Protein AF-A0A1D8EIS2-F1 (afdb_monomer)

pLDDT: mean 91.85, std 6.97, range [61.06, 97.69]

Secondary structure (DSSP, 8-state):
-PPPPHHHHHHTTSTTS---TT------PPP--HHHHH-

Foldseek 3Di:
DDDDDPVNVCVVCPPNDDDCPPPPDDDDDDDQDPVNVPD

Sequence (39 aa):
MGRVIRGQRKGAGSVFRAHVKHRKGAAKLRQVDFAERHG

Solvent-accessible surface area (backbone atoms only — not comparable to full-atom values): 2935 Å² total; per-residue (Å²): 139,83,79,88,52,75,72,65,51,46,76,73,61,50,95,65,51,83,89,56,90,87,59,92,70,84,90,74,80,80,80,85,50,68,67,80,72,72,106

Organism: NCBI:txid1517978

InterPro domains:
  IPR012340 Nucleic acid-binding, OB-fold [G3DSA:2.40.50.140] (1-39)
  IPR022666 Large ribosomal subunit protein uL2, RNA-binding domain [PF00181] (1-38)

Mean predicted aligned error: 6.02 Å

Radius of gyration: 19.78 Å; Cα contacts (8 Å, |Δi|>4): 8; chains: 1; bounding box: 36×9×55 Å

Structure (mmCIF, N/CA/C/O backbone):
data_AF-A0A1D8EIS2-F1
#
_entry.id   AF-A0A1D8EIS2-F1
#
loop_
_atom_site.group_PDB
_atom_site.id
_atom_site.type_symbol
_atom_site.label_atom_id
_atom_site.label_alt_id
_atom_site.label_comp_id
_atom_site.label_asym_id
_atom_site.label_entity_id
_atom_site.label_seq_id
_atom_site.pdbx_PDB_ins_code
_atom_site.Cartn_x
_atom_site.Cartn_y
_atom_site.Cartn_z
_atom_site.occupancy
_atom_site.B_iso_or_equiv
_atom_site.auth_seq_id
_atom_site.auth_comp_id
_atom_site.auth_asym_id
_atom_site.auth_atom_id
_atom_site.pdbx_PDB_model_num
ATOM 1 N N . MET A 1 1 ? -26.302 1.905 23.482 1.00 70.69 1 MET A N 1
ATOM 2 C CA . MET A 1 1 ? -25.151 2.215 22.601 1.00 70.69 1 MET A CA 1
ATOM 3 C C . MET A 1 1 ? -24.217 1.012 22.584 1.00 70.69 1 MET A C 1
ATOM 5 O O . MET A 1 1 ? -23.869 0.532 23.653 1.00 70.69 1 MET A O 1
ATOM 9 N N . GLY A 1 2 ? -23.899 0.467 21.407 1.00 89.81 2 GLY A N 1
ATOM 10 C CA . GLY A 1 2 ? -23.076 -0.744 21.266 1.00 89.81 2 GLY A CA 1
ATOM 11 C C . GLY A 1 2 ? -21.580 -0.448 21.128 1.00 89.81 2 GLY A C 1
ATOM 12 O O . GLY A 1 2 ? -21.184 0.682 20.848 1.00 89.81 2 GLY A O 1
ATOM 13 N N . ARG A 1 3 ? -20.736 -1.470 21.302 1.00 93.50 3 ARG A N 1
ATOM 14 C CA . ARG A 1 3 ? -19.285 -1.364 21.088 1.00 93.50 3 ARG A CA 1
ATOM 15 C C . ARG A 1 3 ? -18.944 -1.542 19.605 1.00 93.50 3 ARG A C 1
ATOM 17 O O . ARG A 1 3 ? -19.554 -2.361 18.924 1.00 93.50 3 ARG A O 1
ATOM 24 N N . VAL A 1 4 ? -17.929 -0.823 19.125 1.00 92.69 4 VAL A N 1
ATOM 25 C CA . VAL A 1 4 ? -17.399 -0.960 17.757 1.00 92.69 4 VAL A CA 1
ATOM 26 C C . VAL A 1 4 ? -16.931 -2.397 17.521 1.00 92.69 4 VAL A C 1
ATOM 28 O O . VAL A 1 4 ? -16.055 -2.907 18.231 1.00 92.69 4 VAL A O 1
ATOM 31 N N . ILE A 1 5 ? -17.497 -3.052 16.508 1.00 93.94 5 ILE A N 1
ATOM 32 C CA . ILE A 1 5 ? -17.166 -4.443 16.193 1.00 93.94 5 ILE A CA 1
ATOM 33 C C . ILE A 1 5 ? -15.776 -4.540 15.557 1.00 93.94 5 ILE A C 1
ATOM 35 O O . ILE A 1 5 ? -15.270 -3.606 14.932 1.00 93.94 5 ILE A O 1
ATOM 39 N N . ARG A 1 6 ? -15.142 -5.712 15.666 1.00 92.94 6 ARG A N 1
ATOM 40 C CA . ARG A 1 6 ? -13.773 -5.942 15.169 1.00 92.94 6 ARG A CA 1
ATOM 41 C C . ARG A 1 6 ? -13.574 -5.521 13.706 1.00 92.94 6 ARG A C 1
ATOM 43 O O . ARG A 1 6 ? -12.515 -4.997 13.383 1.00 92.94 6 ARG A O 1
ATOM 50 N N . GLY A 1 7 ? -14.565 -5.748 12.839 1.00 95.06 7 GLY A N 1
ATOM 51 C CA . GLY A 1 7 ? -14.497 -5.386 11.417 1.00 95.06 7 GLY A CA 1
ATOM 52 C C . GLY A 1 7 ? -14.316 -3.883 11.193 1.00 95.06 7 GLY A C 1
ATOM 53 O O . GLY A 1 7 ? -13.407 -3.478 10.476 1.00 95.06 7 GLY A O 1
ATOM 54 N N . GLN A 1 8 ? -15.096 -3.061 11.896 1.00 94.50 8 GLN A 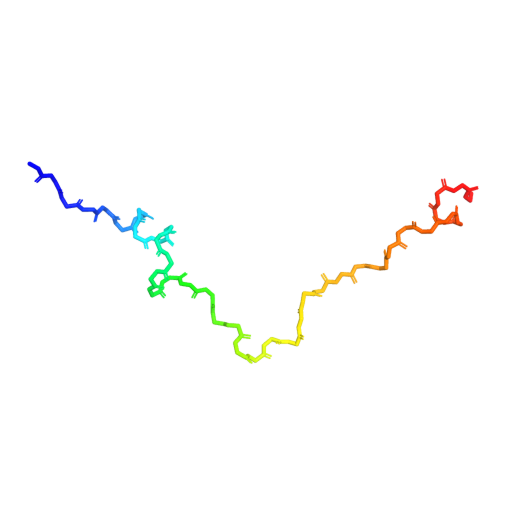N 1
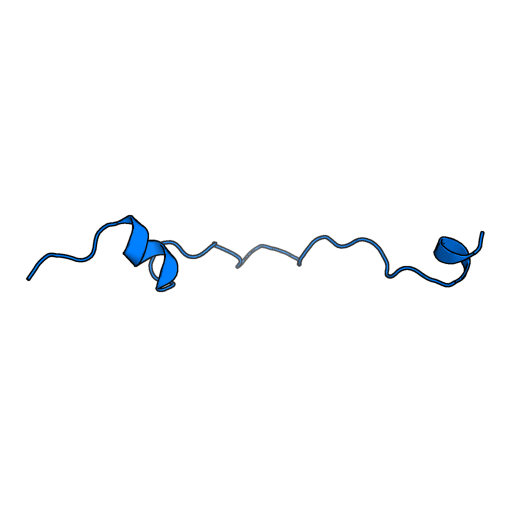ATOM 55 C CA . GLN A 1 8 ? -15.018 -1.598 11.826 1.00 94.50 8 GLN A CA 1
ATOM 56 C C . GLN A 1 8 ? -13.636 -1.074 12.261 1.00 94.50 8 GLN A C 1
ATOM 58 O O . GLN A 1 8 ? -13.093 -0.156 11.652 1.00 94.50 8 GLN A O 1
ATOM 63 N N . ARG A 1 9 ? -12.996 -1.714 13.253 1.00 94.69 9 ARG A N 1
ATOM 64 C CA . ARG A 1 9 ? -11.653 -1.329 13.737 1.00 94.69 9 ARG A CA 1
ATOM 65 C C . ARG A 1 9 ? -10.533 -1.527 12.710 1.00 94.69 9 ARG A C 1
ATOM 67 O O . ARG A 1 9 ? -9.471 -0.919 12.863 1.00 94.69 9 ARG A O 1
ATOM 74 N N . LYS A 1 10 ? -10.739 -2.372 11.691 1.00 95.19 10 LYS A N 1
ATOM 75 C CA . LYS A 1 10 ? -9.756 -2.596 10.618 1.00 95.19 10 LYS A CA 1
ATOM 76 C C . LYS A 1 10 ? -9.637 -1.387 9.684 1.00 95.19 10 LYS A C 1
ATOM 78 O O . LYS A 1 10 ? -8.532 -1.088 9.248 1.00 95.19 10 LYS A O 1
ATOM 83 N N . GLY A 1 11 ? -10.740 -0.676 9.427 1.00 93.50 11 GLY A N 1
ATOM 84 C CA . GLY A 1 11 ? -10.769 0.494 8.536 1.00 93.50 11 GLY A CA 1
ATOM 85 C C . GLY A 1 11 ? -10.143 1.758 9.133 1.00 93.50 11 GLY A C 1
ATOM 86 O O . GLY A 1 11 ? -9.632 2.592 8.400 1.00 93.50 11 GLY A O 1
ATOM 87 N N . ALA A 1 12 ? -10.103 1.872 10.4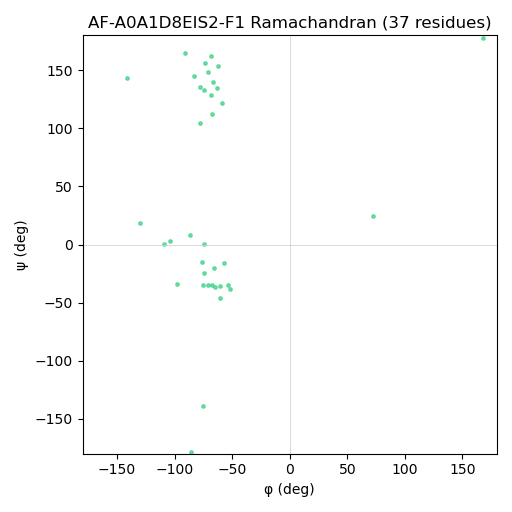63 1.00 93.94 12 ALA A N 1
ATOM 88 C CA . ALA A 1 12 ? -9.565 3.042 11.164 1.00 93.94 12 ALA A CA 1
ATOM 89 C C . ALA A 1 12 ? -8.023 3.148 11.156 1.00 93.94 12 ALA A C 1
ATOM 91 O O . ALA A 1 12 ? -7.472 4.059 11.763 1.00 93.94 12 ALA A O 1
ATOM 92 N N . GLY A 1 13 ? -7.305 2.203 10.534 1.00 86.31 13 GLY A N 1
ATOM 93 C CA . GLY A 1 13 ? -5.841 2.271 10.428 1.00 86.31 13 GLY A CA 1
ATOM 94 C C . GLY A 1 13 ? -5.073 2.005 11.731 1.00 86.31 13 GLY A C 1
ATOM 95 O O . GLY A 1 13 ? -3.938 2.453 11.861 1.00 86.31 13 GLY A O 1
ATOM 96 N N . SER A 1 14 ? -5.671 1.277 12.685 1.00 91.00 14 SER A N 1
ATOM 97 C CA . SER A 1 14 ? -5.028 0.882 13.952 1.00 91.00 14 SER A CA 1
ATOM 98 C C . SER A 1 14 ? -4.010 -0.267 13.765 1.00 91.00 14 SER A C 1
ATOM 100 O O . SER A 1 14 ? -3.291 -0.337 12.771 1.00 91.00 14 SER A O 1
ATOM 102 N N . VAL A 1 15 ? -3.979 -1.232 14.686 1.00 93.88 15 VAL A N 1
ATOM 103 C CA . VAL A 1 15 ? -3.116 -2.430 14.654 1.00 93.88 15 VAL A CA 1
ATOM 104 C C . VAL A 1 15 ? -3.280 -3.301 13.403 1.00 93.88 15 VAL A C 1
ATOM 106 O O . VAL A 1 15 ? -2.445 -4.150 13.129 1.00 93.88 15 VAL A O 1
ATOM 109 N N . PHE A 1 16 ? -4.355 -3.112 12.638 1.00 94.94 16 PHE A N 1
ATOM 110 C CA . PHE A 1 16 ? -4.649 -3.895 11.436 1.00 94.94 16 PHE A CA 1
ATOM 111 C C . PHE A 1 16 ? -3.993 -3.347 10.157 1.00 94.94 16 PHE A C 1
ATOM 113 O O . PHE A 1 16 ? -4.307 -3.818 9.064 1.00 94.94 16 PHE A O 1
ATOM 120 N N . ARG A 1 17 ? -3.105 -2.349 10.259 1.00 95.62 17 ARG A N 1
ATOM 121 C CA . ARG A 1 17 ? -2.362 -1.813 9.110 1.00 95.62 17 ARG A CA 1
ATOM 122 C C . ARG A 1 17 ? -1.305 -2.810 8.615 1.00 95.62 17 ARG A C 1
ATOM 124 O O . ARG A 1 17 ? -0.696 -3.540 9.389 1.00 95.62 17 ARG A O 1
ATOM 131 N N . ALA A 1 18 ? -1.031 -2.797 7.311 1.00 95.06 18 ALA A N 1
ATOM 132 C CA . ALA A 1 18 ? 0.057 -3.579 6.731 1.00 95.06 18 ALA A CA 1
ATOM 133 C C . ALA A 1 18 ? 1.439 -3.136 7.256 1.00 95.06 18 ALA A C 1
ATOM 135 O O . ALA A 1 18 ? 1.766 -1.947 7.258 1.00 95.06 18 ALA A O 1
ATOM 136 N N . HIS A 1 19 ? 2.291 -4.098 7.618 1.00 96.50 19 HIS A N 1
ATOM 137 C CA . HIS A 1 19 ? 3.696 -3.843 7.944 1.00 96.50 19 HIS A CA 1
ATOM 138 C C . HIS A 1 19 ? 4.508 -3.667 6.652 1.00 96.50 19 HIS A C 1
ATOM 140 O O . HIS A 1 19 ? 4.788 -4.634 5.941 1.00 96.50 19 HIS A O 1
ATOM 146 N N . VAL A 1 20 ? 4.868 -2.422 6.325 1.00 96.31 20 VAL A N 1
ATOM 147 C CA . VAL A 1 20 ? 5.515 -2.074 5.043 1.00 96.31 20 VAL A CA 1
ATOM 148 C C . VAL A 1 20 ? 6.994 -1.683 5.153 1.00 96.31 20 VAL A C 1
ATOM 150 O O . VAL A 1 20 ? 7.611 -1.445 4.124 1.00 96.31 20 VAL A O 1
ATOM 153 N N . LYS A 1 21 ? 7.592 -1.684 6.356 1.00 96.75 21 LYS A N 1
ATOM 154 C CA . LYS A 1 21 ? 8.963 -1.179 6.612 1.00 96.75 21 LYS A CA 1
ATOM 155 C C . LYS A 1 21 ? 10.067 -1.781 5.730 1.00 96.75 21 LYS A C 1
ATOM 157 O O . LYS A 1 21 ? 11.005 -1.085 5.375 1.00 96.75 21 LYS A O 1
ATOM 162 N N . HIS A 1 22 ? 9.940 -3.059 5.372 1.00 97.69 22 HIS A N 1
ATOM 163 C CA . HIS A 1 22 ? 10.957 -3.801 4.613 1.00 97.69 22 HIS A CA 1
ATOM 164 C C . HIS A 1 22 ? 10.581 -4.000 3.139 1.00 97.69 22 HIS A C 1
ATOM 166 O O . HIS A 1 22 ? 11.302 -4.669 2.401 1.00 97.69 22 HIS A O 1
ATOM 172 N N . ARG A 1 23 ? 9.444 -3.449 2.690 1.00 97.38 23 ARG A N 1
ATOM 173 C CA . ARG A 1 23 ? 9.015 -3.554 1.289 1.00 97.38 23 ARG A CA 1
ATOM 174 C C . ARG A 1 23 ? 9.809 -2.562 0.445 1.00 97.38 23 ARG A C 1
ATOM 176 O O . ARG A 1 23 ? 9.957 -1.410 0.827 1.00 97.38 23 ARG A O 1
ATOM 183 N N . LYS A 1 24 ? 10.286 -3.002 -0.720 1.00 96.19 24 LYS A N 1
ATOM 184 C CA . LYS A 1 24 ? 11.059 -2.153 -1.643 1.00 96.19 24 LYS A CA 1
ATOM 185 C C . LYS A 1 24 ? 10.187 -1.159 -2.411 1.00 96.19 24 LYS A C 1
ATOM 187 O O . LYS A 1 24 ? 10.608 -0.042 -2.670 1.00 96.19 24 L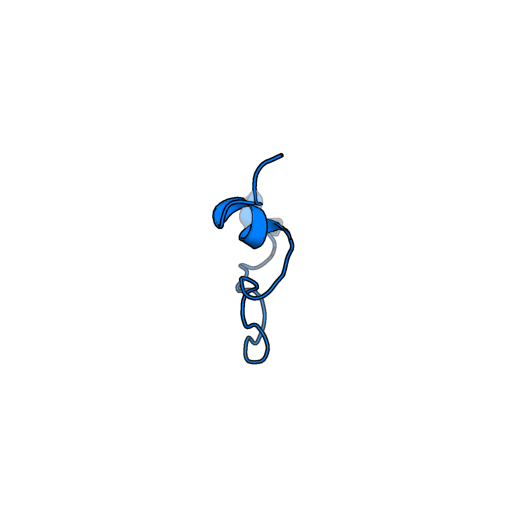YS A O 1
ATOM 192 N N . GLY A 1 25 ? 8.968 -1.555 -2.748 1.00 95.12 25 GLY A N 1
ATOM 193 C CA . GLY A 1 25 ? 8.026 -0.746 -3.508 1.00 95.12 25 GLY A CA 1
ATOM 194 C C . GLY A 1 25 ? 6.851 -1.598 -3.968 1.00 95.12 25 GLY A C 1
ATOM 195 O O . GLY A 1 25 ? 6.808 -2.802 -3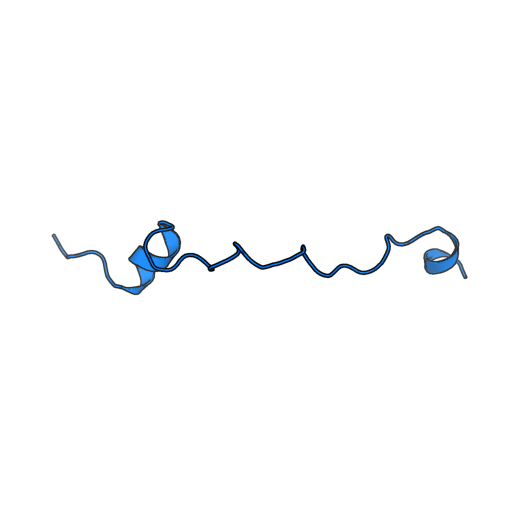.707 1.00 95.12 25 GLY A O 1
ATOM 196 N N . ALA A 1 26 ? 5.884 -0.975 -4.633 1.00 96.00 26 ALA A N 1
ATOM 197 C CA . ALA A 1 26 ? 4.833 -1.716 -5.318 1.00 96.00 26 ALA A CA 1
ATOM 198 C C . ALA A 1 26 ? 5.401 -2.350 -6.596 1.00 96.00 26 ALA A C 1
ATOM 200 O O . ALA A 1 26 ? 6.066 -1.663 -7.370 1.00 96.00 26 ALA A O 1
ATOM 201 N N . ALA A 1 27 ? 5.114 -3.630 -6.830 1.00 96.31 27 ALA A N 1
ATOM 202 C CA . ALA A 1 27 ? 5.392 -4.262 -8.114 1.00 96.31 27 ALA A CA 1
ATOM 203 C C . ALA A 1 27 ? 4.457 -3.668 -9.176 1.00 96.31 27 ALA A C 1
ATOM 205 O O . ALA A 1 27 ? 3.245 -3.594 -8.960 1.00 96.31 27 ALA A O 1
ATOM 206 N N . LYS A 1 28 ? 5.021 -3.211 -10.295 1.00 95.25 28 LYS A N 1
ATOM 207 C CA . LYS A 1 28 ? 4.275 -2.621 -11.408 1.00 95.25 28 LYS A CA 1
ATOM 208 C C . LYS A 1 28 ? 4.882 -3.074 -12.728 1.00 95.25 28 LYS A C 1
ATOM 210 O O . LYS A 1 28 ? 6.101 -3.195 -12.832 1.00 95.25 28 LYS A O 1
ATOM 215 N N . LEU A 1 29 ? 4.021 -3.297 -13.718 1.00 93.62 29 LEU A N 1
ATOM 216 C CA . LEU A 1 29 ? 4.443 -3.366 -15.113 1.00 93.62 29 LEU A CA 1
ATOM 217 C C . LEU A 1 29 ? 4.890 -1.974 -15.576 1.00 93.62 29 LEU A C 1
ATOM 219 O O . LEU A 1 29 ? 4.575 -0.962 -14.939 1.00 93.62 29 LEU A O 1
ATOM 223 N N . ARG A 1 30 ? 5.630 -1.928 -16.685 1.00 92.12 30 ARG A N 1
ATOM 224 C CA . ARG A 1 30 ? 5.936 -0.663 -17.356 1.00 92.12 30 ARG A CA 1
ATOM 225 C C . ARG A 1 30 ? 4.648 0.001 -17.846 1.00 92.12 30 ARG A C 1
ATOM 227 O O . ARG A 1 30 ? 3.641 -0.664 -18.075 1.00 92.12 30 ARG A O 1
ATOM 234 N N . GLN A 1 31 ? 4.689 1.322 -17.972 1.00 92.88 31 GLN A N 1
ATOM 235 C CA . GLN A 1 31 ? 3.575 2.070 -18.544 1.00 92.88 31 GLN A CA 1
ATOM 236 C C . GLN A 1 31 ? 3.426 1.723 -20.021 1.00 92.88 31 GLN A C 1
ATOM 238 O O . GLN A 1 31 ? 4.428 1.636 -20.728 1.00 92.88 31 GLN A O 1
ATOM 243 N N . VAL A 1 32 ? 2.174 1.588 -20.458 1.00 94.19 32 VAL A N 1
ATOM 244 C CA . VAL A 1 32 ? 1.862 1.191 -21.828 1.00 94.19 32 VAL A CA 1
ATOM 245 C C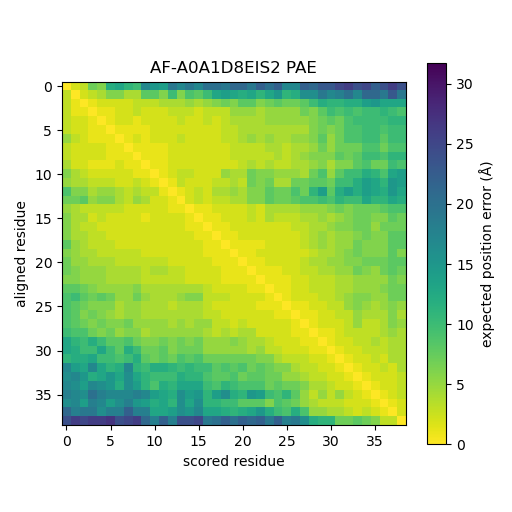 . VAL A 1 32 ? 2.274 2.280 -22.816 1.00 94.19 32 VAL A C 1
ATOM 247 O O . VAL A 1 32 ? 1.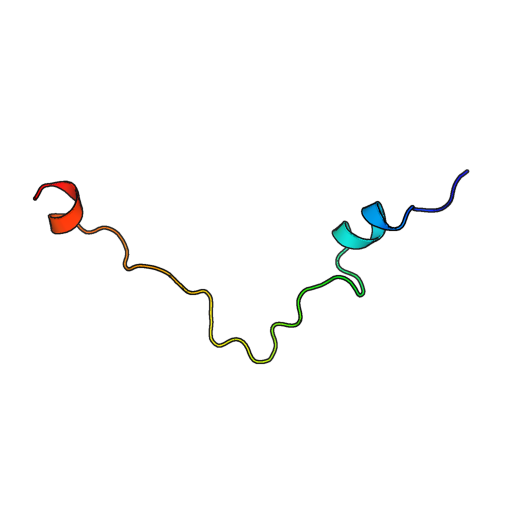688 3.372 -22.857 1.00 94.19 32 VAL A O 1
ATOM 250 N N . ASP A 1 33 ? 3.283 1.988 -23.626 1.00 92.44 33 ASP A N 1
ATOM 251 C CA . ASP A 1 33 ? 3.769 2.892 -24.666 1.00 92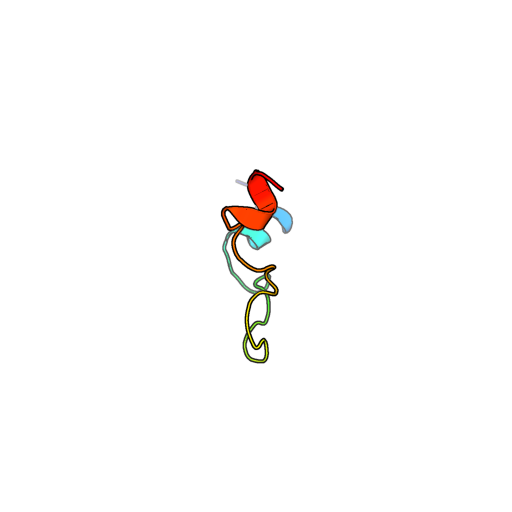.44 33 ASP A CA 1
ATOM 252 C C . ASP A 1 33 ? 2.967 2.748 -25.975 1.00 92.44 33 ASP A C 1
ATOM 254 O O . ASP A 1 33 ? 1.946 2.06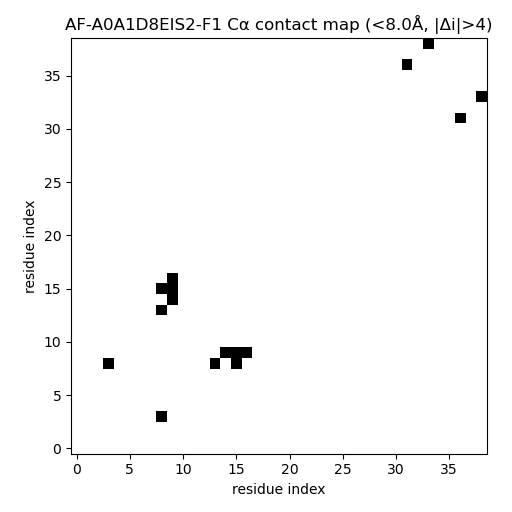0 -26.036 1.00 92.44 33 ASP A O 1
ATOM 258 N N . PHE A 1 34 ? 3.347 3.501 -27.012 1.00 91.62 34 PHE A N 1
ATOM 259 C CA . PHE A 1 34 ? 2.668 3.443 -28.310 1.00 91.62 34 PHE A CA 1
ATOM 260 C C . PHE A 1 34 ? 2.824 2.069 -28.980 1.00 91.62 34 PHE A C 1
ATOM 262 O O . PHE A 1 34 ? 1.862 1.592 -29.579 1.00 91.62 34 PHE A O 1
ATOM 269 N N . ALA A 1 35 ? 3.988 1.427 -28.830 1.00 86.25 35 ALA A N 1
ATOM 270 C CA . ALA A 1 35 ? 4.282 0.122 -29.418 1.00 86.25 35 ALA A CA 1
ATOM 271 C C . ALA A 1 35 ? 3.426 -0.992 -28.795 1.00 86.25 35 ALA A C 1
ATOM 273 O O . ALA A 1 35 ? 2.978 -1.886 -29.499 1.00 86.25 35 ALA A O 1
ATOM 274 N N . GLU A 1 36 ? 3.124 -0.905 -27.499 1.00 86.31 36 GLU A N 1
ATOM 275 C CA . GLU A 1 36 ? 2.194 -1.826 -26.833 1.00 86.31 36 GLU A CA 1
ATOM 276 C C . GLU A 1 36 ? 0.710 -1.547 -27.140 1.00 86.31 36 GLU A C 1
ATOM 278 O O . GLU A 1 36 ? -0.136 -2.393 -26.859 1.00 86.31 36 GLU A O 1
ATOM 283 N N . ARG A 1 37 ? 0.368 -0.371 -27.690 1.00 87.06 37 ARG A N 1
ATOM 284 C CA . ARG A 1 37 ? -1.021 0.014 -28.018 1.00 87.06 37 ARG A CA 1
ATOM 285 C C . ARG A 1 37 ? -1.412 -0.198 -29.477 1.00 87.06 37 ARG A C 1
ATOM 287 O O . ARG A 1 37 ? -2.585 -0.447 -29.731 1.00 87.06 37 ARG A O 1
ATOM 294 N N . HIS A 1 38 ? -0.477 -0.023 -30.407 1.00 83.69 38 HIS A N 1
ATOM 295 C CA . HIS A 1 38 ? -0.750 -0.003 -31.852 1.00 83.69 38 HIS A CA 1
ATOM 296 C C . HIS A 1 38 ? 0.172 -0.935 -32.652 1.00 83.69 38 HIS A C 1
ATOM 298 O O . HIS A 1 38 ? 0.335 -0.729 -33.854 1.00 83.69 38 HIS A O 1
ATOM 304 N N . GLY A 1 39 ? 0.815 -1.896 -31.981 1.00 61.06 39 GLY A N 1
ATOM 305 C CA . GLY A 1 39 ? 1.504 -3.003 -32.648 1.00 61.06 39 GLY A CA 1
ATOM 306 C C . GLY A 1 39 ? 0.542 -3.928 -33.380 1.00 61.06 39 GLY A C 1
ATOM 307 O O . GLY A 1 39 ? -0.624 -4.037 -32.935 1.00 61.06 39 GLY A O 1
#